Protein AF-A0A6L9GC68-F1 (afdb_monomer)

Solvent-accessible surface area (backbone atoms only — not comparable to full-atom values): 4458 Å² total; per-residue (Å²): 77,91,73,84,70,67,72,77,64,38,28,30,58,44,56,62,92,90,40,62,15,58,41,69,84,75,84,86,83,77,62,90,90,55,47,76,77,47,71,51,49,66,77,61,61,67,92,38,74,63,16,51,51,47,62,71,74,36,58,52,43,60,72,51,73,43,70,55,79,134

Structure (mmCIF, N/CA/C/O backbone):
data_AF-A0A6L9GC68-F1
#
_entry.id   AF-A0A6L9GC68-F1
#
loop_
_atom_site.group_PDB
_atom_site.id
_atom_site.type_symbol
_atom_site.label_atom_id
_atom_site.label_alt_id
_atom_site.label_comp_id
_atom_site.label_asym_id
_atom_site.label_entity_id
_atom_site.label_seq_id
_atom_site.pdbx_PDB_ins_code
_atom_site.Cartn_x
_atom_site.Cartn_y
_atom_site.Cartn_z
_atom_site.occupancy
_atom_site.B_iso_or_equiv
_atom_site.auth_seq_id
_atom_site.auth_comp_id
_atom_site.auth_asym_id
_atom_site.auth_atom_id
_atom_site.pdbx_PDB_model_num
ATOM 1 N N . ALA A 1 1 ? 13.583 -10.100 -5.610 1.00 60.38 1 ALA A N 1
ATOM 2 C CA . ALA A 1 1 ? 12.990 -10.881 -4.493 1.00 60.38 1 ALA A CA 1
ATOM 3 C C . ALA A 1 1 ? 12.495 -12.243 -4.966 1.00 60.38 1 ALA A C 1
ATOM 5 O O . ALA A 1 1 ? 11.983 -12.338 -6.068 1.00 60.38 1 ALA A O 1
ATOM 6 N N . THR A 1 2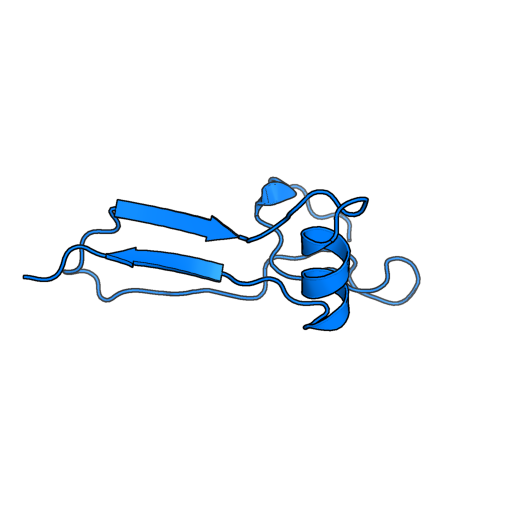 ? 12.562 -13.281 -4.124 1.00 71.94 2 THR A N 1
ATOM 7 C CA . THR A 1 2 ? 11.832 -14.564 -4.296 1.00 71.94 2 THR A CA 1
ATOM 8 C C . THR A 1 2 ? 10.556 -14.607 -3.441 1.00 71.94 2 THR A C 1
ATOM 10 O O . THR A 1 2 ? 10.158 -15.657 -2.929 1.00 71.94 2 THR A O 1
ATOM 13 N N . GLN A 1 3 ? 9.946 -13.439 -3.224 1.00 77.38 3 GLN A N 1
ATOM 14 C CA . GLN A 1 3 ? 8.754 -13.285 -2.398 1.00 77.38 3 GLN A CA 1
ATOM 15 C C . GLN A 1 3 ? 7.555 -13.989 -3.058 1.00 77.38 3 GLN A C 1
ATOM 17 O O . GLN A 1 3 ? 7.454 -14.031 -4.281 1.00 77.38 3 GLN A O 1
ATOM 22 N N . LYS A 1 4 ? 6.699 -14.621 -2.248 1.00 86.62 4 LYS A N 1
ATOM 23 C CA . LYS A 1 4 ? 5.590 -15.483 -2.710 1.00 86.62 4 LYS A CA 1
ATOM 24 C C . LYS A 1 4 ? 4.212 -14.945 -2.308 1.00 86.62 4 LYS A C 1
ATOM 26 O O . LYS A 1 4 ? 3.235 -15.689 -2.365 1.00 86.62 4 LYS A O 1
ATOM 31 N N . GLY A 1 5 ? 4.162 -13.712 -1.802 1.00 90.31 5 GLY A N 1
ATOM 32 C CA . GLY A 1 5 ? 2.915 -13.052 -1.436 1.00 90.31 5 GLY A CA 1
ATOM 33 C C . GLY A 1 5 ? 2.133 -12.617 -2.669 1.00 90.31 5 GLY A C 1
ATOM 34 O O . GLY A 1 5 ? 2.609 -12.743 -3.795 1.00 90.31 5 GLY A O 1
ATOM 35 N N . ASP A 1 6 ? 0.926 -12.105 -2.444 1.00 93.56 6 ASP A N 1
ATOM 36 C CA . ASP A 1 6 ? 0.178 -11.410 -3.488 1.00 93.56 6 ASP A CA 1
ATOM 37 C C . ASP A 1 6 ? 0.924 -10.115 -3.871 1.00 93.56 6 ASP A C 1
ATOM 39 O O . ASP A 1 6 ? 1.060 -9.240 -3.009 1.00 93.56 6 ASP A O 1
ATOM 43 N N . PRO A 1 7 ? 1.390 -9.961 -5.127 1.00 91.75 7 PRO A N 1
ATOM 44 C CA . PRO A 1 7 ? 2.105 -8.763 -5.568 1.00 91.75 7 PRO A CA 1
ATOM 45 C C . PRO A 1 7 ? 1.285 -7.476 -5.429 1.00 91.75 7 PRO A C 1
ATOM 47 O O . PRO A 1 7 ? 1.852 -6.398 -5.271 1.00 91.75 7 PRO A O 1
ATOM 50 N N . ALA A 1 8 ? -0.052 -7.565 -5.427 1.00 92.50 8 ALA A N 1
ATOM 51 C CA . ALA A 1 8 ? -0.912 -6.403 -5.202 1.00 92.50 8 ALA A CA 1
ATOM 52 C C . ALA A 1 8 ? -0.750 -5.799 -3.791 1.00 92.50 8 ALA A C 1
ATOM 54 O O . ALA A 1 8 ? -1.172 -4.667 -3.549 1.00 92.50 8 ALA A O 1
ATOM 55 N N . LEU A 1 9 ? -0.141 -6.540 -2.855 1.00 95.44 9 LEU A N 1
ATOM 56 C CA . LEU A 1 9 ? 0.121 -6.109 -1.481 1.00 95.44 9 LEU A CA 1
ATOM 57 C C . LEU A 1 9 ? 1.556 -5.618 -1.252 1.00 95.44 9 LEU A C 1
ATOM 59 O O . LEU A 1 9 ? 1.885 -5.241 -0.122 1.00 95.44 9 LEU A O 1
ATOM 63 N N . ASP A 1 10 ? 2.405 -5.614 -2.280 1.00 96.19 10 ASP A N 1
ATOM 64 C CA . ASP A 1 10 ? 3.735 -5.017 -2.192 1.00 96.19 10 ASP A CA 1
ATOM 65 C C . ASP A 1 10 ? 3.595 -3.519 -1.925 1.00 96.19 10 ASP A C 1
ATOM 67 O O . ASP A 1 10 ? 2.778 -2.844 -2.546 1.00 96.19 10 ASP A O 1
ATOM 71 N N . THR A 1 11 ? 4.373 -2.975 -0.992 1.00 97.50 11 THR A N 1
ATOM 72 C CA . THR A 1 11 ? 4.283 -1.547 -0.633 1.00 97.50 11 THR A CA 1
ATOM 73 C C . THR A 1 11 ? 5.439 -0.741 -1.184 1.00 97.50 11 THR A C 1
ATOM 75 O O . THR A 1 11 ? 5.429 0.483 -1.089 1.00 97.50 11 THR A O 1
ATOM 78 N N . ALA A 1 12 ? 6.425 -1.404 -1.780 1.00 95.62 12 ALA A N 1
ATOM 79 C CA . ALA A 1 12 ? 7.553 -0.753 -2.405 1.00 95.62 12 ALA A CA 1
ATOM 80 C C . ALA A 1 12 ? 8.175 -1.628 -3.495 1.00 95.62 12 ALA A C 1
ATOM 82 O O . ALA A 1 12 ? 8.213 -2.854 -3.387 1.00 95.62 12 ALA A O 1
ATOM 83 N N . ASP A 1 13 ? 8.669 -0.946 -4.524 1.00 93.62 13 ASP A N 1
ATOM 84 C CA . ASP A 1 13 ? 9.344 -1.497 -5.697 1.00 93.62 13 ASP A CA 1
ATOM 85 C C . ASP A 1 13 ? 10.792 -0.990 -5.697 1.00 93.62 13 ASP A C 1
ATOM 87 O O . ASP A 1 13 ? 11.084 0.179 -5.969 1.00 93.62 13 ASP 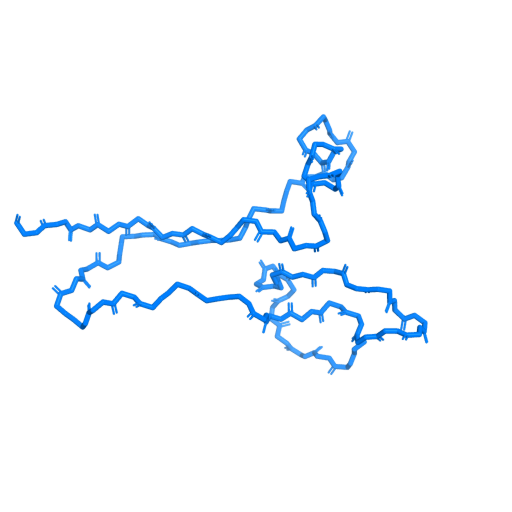A O 1
ATOM 91 N N . TRP A 1 14 ? 11.702 -1.857 -5.255 1.00 92.75 14 TRP A N 1
ATOM 92 C CA . TRP A 1 14 ? 13.142 -1.629 -5.331 1.00 92.75 14 TRP A CA 1
ATOM 93 C C . TRP A 1 14 ? 13.711 -2.336 -6.556 1.00 92.75 14 TRP A C 1
ATOM 95 O O . TRP A 1 14 ? 13.173 -3.342 -6.992 1.00 92.75 14 TRP A O 1
ATOM 105 N N . ALA A 1 15 ? 14.875 -1.877 -7.025 1.00 90.06 15 ALA A N 1
ATOM 106 C CA . ALA A 1 15 ? 15.581 -2.503 -8.139 1.00 90.06 15 ALA A CA 1
ATOM 107 C C . ALA A 1 15 ? 15.706 -4.030 -7.978 1.00 90.06 15 ALA A C 1
ATOM 109 O O . ALA A 1 15 ? 16.111 -4.515 -6.920 1.00 90.06 15 ALA A O 1
ATOM 110 N N . ASP A 1 16 ? 15.413 -4.770 -9.047 1.00 87.06 16 ASP A N 1
ATOM 111 C CA . ASP A 1 16 ? 15.444 -6.236 -9.036 1.00 87.06 16 ASP A CA 1
ATOM 112 C C . ASP A 1 16 ? 16.857 -6.829 -9.084 1.00 87.06 16 ASP A C 1
ATOM 114 O O . ASP A 1 16 ? 17.100 -7.877 -8.488 1.00 87.06 16 ASP A O 1
ATOM 118 N N . ALA A 1 17 ? 17.783 -6.187 -9.806 1.00 84.56 17 ALA A N 1
ATOM 119 C CA . ALA A 1 17 ? 19.120 -6.733 -10.064 1.00 84.56 17 ALA A CA 1
ATOM 120 C C . ALA A 1 17 ? 20.059 -6.623 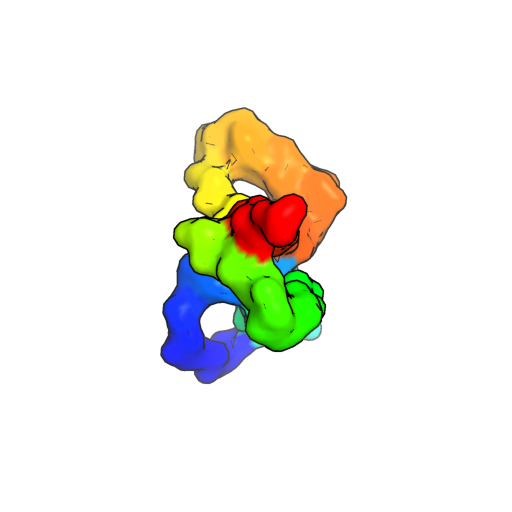-8.849 1.00 84.56 17 ALA A C 1
ATOM 122 O O . ALA A 1 17 ? 20.741 -7.586 -8.511 1.00 84.56 17 ALA A O 1
ATOM 123 N N . ASP A 1 18 ? 20.044 -5.467 -8.178 1.00 85.06 18 ASP A N 1
ATOM 124 C CA . ASP A 1 18 ? 20.953 -5.133 -7.068 1.00 85.06 18 ASP A CA 1
ATOM 125 C C . ASP A 1 18 ? 20.203 -4.770 -5.773 1.00 85.06 18 ASP A C 1
ATOM 127 O O . ASP A 1 18 ? 20.786 -4.284 -4.802 1.00 85.06 18 ASP A O 1
ATOM 131 N N . GLY A 1 19 ? 18.886 -4.969 -5.756 1.00 84.94 19 GLY A N 1
ATOM 132 C CA . GLY A 1 19 ? 18.023 -4.664 -4.626 1.00 84.94 19 GLY A CA 1
ATOM 133 C C . GLY A 1 19 ? 17.125 -5.841 -4.264 1.00 84.94 19 GLY A C 1
ATOM 134 O O . GLY A 1 19 ? 17.146 -6.898 -4.898 1.00 84.94 19 GLY A O 1
ATOM 135 N N . PRO A 1 20 ? 16.321 -5.690 -3.205 1.00 89.81 20 PRO A N 1
ATOM 136 C CA . PRO A 1 20 ? 15.455 -6.766 -2.768 1.00 89.81 20 PRO A CA 1
ATOM 137 C C . PRO A 1 20 ? 14.347 -7.094 -3.777 1.00 89.81 20 PRO A C 1
ATOM 139 O O . PRO A 1 20 ? 13.730 -8.138 -3.607 1.00 89.81 20 PRO A O 1
ATOM 142 N N . GLY A 1 21 ? 14.106 -6.301 -4.829 1.00 91.62 21 GLY A N 1
ATOM 143 C CA . GLY A 1 21 ? 12.871 -6.344 -5.622 1.00 91.62 21 GLY A CA 1
ATOM 144 C C . GLY A 1 21 ? 11.667 -5.878 -4.801 1.00 91.62 21 GLY A C 1
ATOM 145 O O . GLY A 1 21 ? 11.831 -5.306 -3.718 1.00 91.62 21 GLY A O 1
ATOM 146 N N . ASN A 1 22 ? 10.458 -6.158 -5.277 1.00 93.50 22 ASN A N 1
ATOM 147 C CA . ASN A 1 22 ? 9.243 -5.762 -4.567 1.00 93.50 22 ASN A CA 1
ATOM 148 C C . ASN A 1 22 ? 9.106 -6.464 -3.212 1.00 93.50 22 ASN A C 1
ATOM 150 O O . ASN A 1 22 ? 9.311 -7.677 -3.113 1.00 93.50 22 ASN A O 1
ATOM 154 N N . LEU A 1 23 ? 8.736 -5.709 -2.175 1.00 94.44 23 LEU A N 1
ATOM 155 C CA . LEU A 1 23 ? 8.420 -6.237 -0.847 1.00 94.44 23 LEU A CA 1
ATOM 156 C C . LEU A 1 23 ? 7.299 -5.427 -0.184 1.00 94.44 23 LEU A C 1
ATOM 158 O O . LEU A 1 23 ? 7.028 -4.274 -0.527 1.00 94.44 23 LEU A O 1
ATOM 162 N N . ARG A 1 24 ? 6.715 -6.008 0.866 1.00 95.88 24 ARG A N 1
ATOM 163 C CA . ARG A 1 24 ? 5.851 -5.307 1.818 1.00 95.88 24 ARG A CA 1
ATOM 164 C C . ARG A 1 24 ? 6.645 -4.855 3.043 1.00 95.88 24 ARG A C 1
ATOM 166 O O . ARG A 1 24 ? 6.985 -5.662 3.909 1.00 95.88 24 ARG A O 1
ATOM 173 N N . ALA A 1 25 ? 6.923 -3.560 3.118 1.00 95.31 25 ALA A N 1
ATOM 174 C CA . ALA A 1 25 ? 7.710 -2.945 4.188 1.00 95.31 25 ALA A CA 1
ATOM 175 C C . ALA A 1 25 ? 6.943 -1.884 4.993 1.00 95.31 25 ALA A C 1
ATOM 177 O O . ALA A 1 25 ? 7.408 -1.485 6.058 1.00 95.31 25 ALA A O 1
ATOM 178 N N . ASP A 1 26 ? 5.772 -1.458 4.518 1.00 97.69 26 ASP A N 1
ATOM 179 C CA . ASP A 1 26 ? 4.990 -0.376 5.113 1.00 97.69 26 ASP A CA 1
ATOM 180 C C . ASP A 1 26 ? 3.672 -0.910 5.681 1.00 97.69 26 ASP A C 1
ATOM 182 O O . ASP A 1 26 ? 2.965 -1.707 5.056 1.00 97.69 26 ASP A O 1
ATOM 186 N N . TYR A 1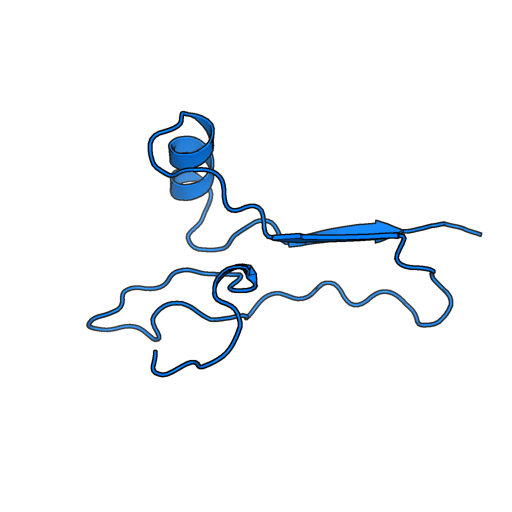 27 ? 3.338 -0.470 6.894 1.00 97.00 27 TYR A N 1
ATOM 187 C CA . TYR A 1 27 ? 2.185 -0.962 7.639 1.00 97.00 27 TYR A CA 1
ATOM 188 C C . TYR A 1 27 ? 1.482 0.190 8.350 1.00 97.00 27 TYR A C 1
ATOM 190 O O . TYR A 1 27 ? 2.122 1.022 8.990 1.00 97.00 27 TYR A O 1
ATOM 198 N N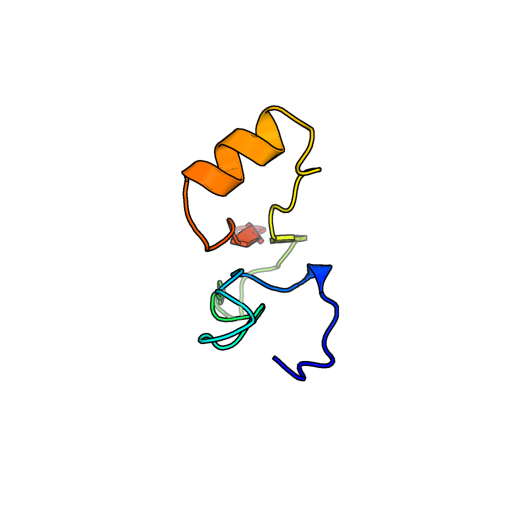 . VAL A 1 28 ? 0.152 0.183 8.301 1.00 97.38 28 VAL A N 1
ATOM 199 C CA . VAL A 1 28 ? -0.691 0.948 9.221 1.00 97.38 28 VAL A CA 1
ATOM 200 C C . VAL A 1 28 ? -1.296 -0.053 10.196 1.00 97.38 28 VAL A C 1
ATOM 202 O O . VAL A 1 28 ? -1.930 -1.016 9.769 1.00 97.38 28 VAL A O 1
ATOM 205 N N . LEU A 1 29 ? -1.064 0.145 11.494 1.00 97.12 29 LEU A N 1
ATOM 206 C CA . LEU A 1 29 ? -1.486 -0.774 12.555 1.00 97.12 29 LEU A CA 1
ATOM 207 C C . LEU A 1 29 ? -2.447 -0.050 13.514 1.00 97.12 29 LEU A C 1
ATOM 2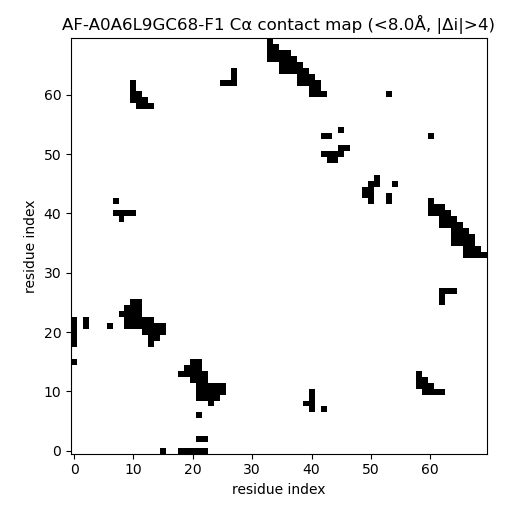09 O O . LEU A 1 29 ? -1.988 0.564 14.479 1.00 97.12 29 LE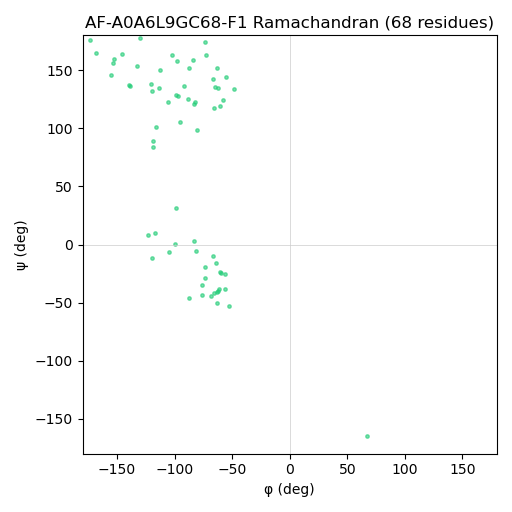U A O 1
ATOM 213 N N . PRO A 1 30 ? -3.768 -0.069 13.249 1.00 96.31 30 PRO A N 1
ATOM 214 C CA . PRO A 1 30 ? -4.755 0.553 14.126 1.00 96.31 30 PRO A CA 1
ATOM 215 C C . PRO A 1 30 ? -4.795 -0.104 15.512 1.00 96.31 30 PRO A C 1
ATOM 217 O O . PRO A 1 30 ? -4.530 -1.298 15.662 1.00 96.31 30 PRO A O 1
ATOM 220 N N . SER A 1 31 ? -5.186 0.666 16.530 1.00 96.88 31 SER A N 1
ATOM 221 C CA . SER A 1 31 ? -5.498 0.135 17.862 1.00 96.88 31 SER A CA 1
ATOM 222 C C . SER A 1 31 ? -6.571 -0.957 17.784 1.00 96.88 31 SER A C 1
ATOM 224 O O . SER A 1 31 ? -7.522 -0.824 17.019 1.00 96.88 31 SER A O 1
ATOM 226 N N . GLN A 1 32 ? -6.481 -1.992 18.630 1.00 95.25 32 GLN A N 1
ATOM 227 C CA . GLN A 1 32 ? -7.369 -3.170 18.569 1.00 95.25 32 GLN A CA 1
ATOM 228 C C . GLN A 1 32 ? -8.876 -2.863 18.651 1.00 95.25 32 GLN A C 1
ATOM 230 O O . GLN A 1 32 ? -9.679 -3.655 18.173 1.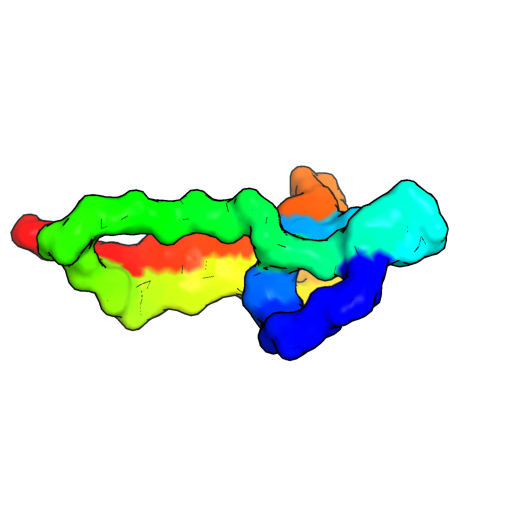00 95.25 32 GLN A O 1
ATOM 235 N N . GLY A 1 33 ? -9.268 -1.741 19.264 1.00 95.94 33 GLY A N 1
ATOM 236 C CA . GLY A 1 33 ? -10.673 -1.335 19.382 1.00 95.94 33 GLY A CA 1
ATOM 237 C C . GLY A 1 33 ? -11.261 -0.640 18.148 1.00 95.94 33 GLY A C 1
ATOM 238 O O . GLY A 1 33 ? -12.449 -0.335 18.152 1.00 95.94 33 GLY A O 1
ATOM 239 N N . LEU A 1 34 ? -10.459 -0.349 17.118 1.00 97.56 34 LEU A N 1
ATOM 240 C CA . LEU A 1 34 ? -10.922 0.316 15.897 1.00 97.56 34 LEU A CA 1
ATOM 241 C C . LEU A 1 34 ? -11.337 -0.715 14.844 1.00 97.56 34 LEU A C 1
ATOM 243 O O . LEU A 1 34 ? -10.631 -1.694 14.605 1.00 97.56 34 LEU A O 1
ATOM 247 N N . THR A 1 35 ? -12.469 -0.472 14.182 1.00 97.75 35 THR A N 1
ATOM 248 C CA . THR A 1 35 ? -12.943 -1.334 13.088 1.00 97.75 35 THR A CA 1
ATOM 249 C C . THR A 1 35 ? -12.344 -0.866 11.765 1.00 97.75 35 THR A C 1
ATOM 251 O O . THR A 1 35 ? -12.518 0.294 11.388 1.00 97.75 35 THR A O 1
ATOM 254 N N . VAL A 1 36 ? -11.672 -1.771 11.047 1.00 97.81 36 VAL A N 1
ATOM 255 C CA . VAL A 1 36 ? -11.185 -1.529 9.680 1.00 97.81 36 VAL A CA 1
ATOM 256 C C . VAL A 1 36 ? -12.317 -1.797 8.692 1.00 97.81 36 VAL A C 1
ATOM 258 O O . VAL A 1 36 ? -12.840 -2.908 8.642 1.00 97.81 36 VAL A O 1
ATOM 261 N N . ILE A 1 37 ? -12.687 -0.782 7.913 1.00 98.38 37 ILE A N 1
ATOM 262 C CA . ILE A 1 37 ? -13.729 -0.863 6.880 1.00 98.38 37 ILE A CA 1
ATOM 263 C C . ILE A 1 37 ? -13.117 -1.330 5.559 1.00 98.38 37 ILE A C 1
ATOM 265 O O . ILE A 1 37 ? -13.654 -2.213 4.894 1.00 98.38 37 ILE A O 1
ATOM 269 N N . ALA A 1 38 ? -11.983 -0.739 5.188 1.00 98.19 38 ALA A N 1
ATOM 270 C CA . ALA A 1 38 ? -11.260 -1.050 3.967 1.00 98.19 38 ALA A CA 1
ATOM 271 C C . ALA A 1 38 ? -9.767 -0.752 4.145 1.00 98.19 38 ALA A C 1
ATOM 273 O O . ALA A 1 38 ? -9.365 -0.014 5.044 1.00 98.19 38 ALA A O 1
ATOM 274 N N . ALA A 1 39 ? -8.940 -1.359 3.302 1.00 98.06 39 ALA A N 1
ATOM 275 C CA . ALA A 1 39 ? -7.508 -1.113 3.260 1.00 98.06 39 ALA A CA 1
ATOM 276 C C . ALA A 1 39 ? -6.975 -1.411 1.861 1.00 98.06 39 ALA A C 1
ATOM 278 O O . ALA A 1 39 ? -7.551 -2.223 1.133 1.00 98.06 39 ALA A O 1
ATOM 279 N N . GLY A 1 40 ? -5.844 -0.810 1.509 1.00 97.56 40 GLY A N 1
ATOM 280 C CA . GLY A 1 40 ? -5.217 -1.081 0.226 1.00 97.56 40 GLY A CA 1
ATOM 281 C C . GLY A 1 40 ? -3.854 -0.438 0.050 1.00 97.56 40 GLY A C 1
ATOM 282 O O . GLY A 1 40 ? -3.369 0.322 0.892 1.00 97.56 40 GLY A O 1
ATOM 283 N N . VAL A 1 41 ? -3.253 -0.762 -1.092 1.00 98.06 41 VAL A N 1
ATOM 284 C CA . VAL A 1 41 ? -2.038 -0.137 -1.605 1.00 98.06 41 VAL A CA 1
ATOM 285 C C . VAL A 1 41 ? -2.372 0.497 -2.950 1.00 98.06 41 VAL A C 1
ATOM 287 O O . VAL A 1 41 ? -3.022 -0.124 -3.790 1.00 98.06 41 VAL A O 1
ATOM 290 N N . LEU A 1 42 ? -1.971 1.751 -3.156 1.00 96.94 42 LEU A N 1
ATOM 291 C CA . LEU A 1 42 ? -2.257 2.461 -4.399 1.00 96.94 42 LEU A CA 1
ATOM 292 C C . LEU A 1 42 ? -1.270 2.057 -5.509 1.00 96.94 42 LEU A C 1
ATOM 294 O O . LEU A 1 42 ? -0.172 2.609 -5.598 1.00 96.94 42 LEU A O 1
ATOM 298 N N . TRP A 1 43 ? -1.709 1.137 -6.373 1.00 96.50 43 TRP A N 1
ATOM 299 C CA . TRP A 1 43 ? -1.027 0.701 -7.599 1.00 96.50 43 TRP A CA 1
ATOM 300 C C . TRP A 1 43 ? -1.882 1.001 -8.846 1.00 96.50 43 TRP A C 1
ATOM 302 O O . TRP A 1 43 ? -2.642 0.142 -9.291 1.00 96.50 43 TRP A O 1
ATOM 312 N N . PRO A 1 44 ? -1.823 2.224 -9.399 1.00 96.25 44 PRO A N 1
ATOM 313 C CA . PRO A 1 44 ? -2.482 2.539 -10.664 1.00 96.25 44 PRO A CA 1
ATOM 314 C C . PRO A 1 44 ? -1.745 1.901 -11.849 1.00 96.25 44 PRO A C 1
ATOM 316 O O . PRO A 1 44 ? -0.576 1.532 -11.744 1.00 96.25 44 PRO A O 1
ATOM 319 N N . ASP A 1 45 ? -2.426 1.824 -12.992 1.00 96.62 45 ASP A N 1
ATOM 320 C CA . ASP A 1 45 ? -1.819 1.399 -14.256 1.00 96.62 45 ASP A CA 1
ATOM 321 C C . ASP A 1 45 ? -0.628 2.323 -14.605 1.00 96.62 45 ASP A C 1
ATOM 323 O O . ASP A 1 45 ? -0.809 3.551 -14.643 1.00 96.62 45 ASP A O 1
ATOM 327 N N . PRO A 1 46 ? 0.583 1.770 -14.826 1.00 94.25 46 PRO A N 1
ATOM 328 C CA . PRO A 1 46 ? 1.787 2.553 -15.093 1.00 94.25 46 PRO A CA 1
ATOM 329 C C . PRO A 1 46 ? 1.695 3.417 -16.358 1.00 94.25 46 PRO A C 1
ATOM 331 O O . PRO A 1 46 ? 2.359 4.450 -16.415 1.00 94.25 46 PRO A O 1
ATOM 334 N N . GLU A 1 47 ? 0.840 3.064 -17.322 1.00 97.62 47 GLU A N 1
ATOM 335 C CA . GLU A 1 47 ? 0.666 3.801 -18.582 1.00 97.62 47 GLU A CA 1
ATOM 336 C C . GLU A 1 47 ? -0.284 5.008 -18.450 1.00 97.62 47 GLU A C 1
ATOM 338 O O . GLU A 1 47 ? -0.581 5.705 -19.423 1.00 97.62 47 GLU A O 1
ATOM 343 N N . THR A 1 48 ? -0.779 5.283 -17.239 1.00 98.38 48 THR A N 1
ATOM 344 C CA . THR A 1 48 ? -1.679 6.407 -16.952 1.00 98.38 48 THR A CA 1
ATOM 345 C C . THR A 1 48 ? -0.957 7.575 -16.281 1.00 98.38 48 THR A C 1
ATOM 347 O O . THR A 1 48 ? 0.109 7.426 -15.683 1.00 98.38 48 THR A O 1
ATOM 350 N N . GLU A 1 49 ? -1.582 8.758 -16.294 1.00 98.19 49 GLU A N 1
ATOM 351 C CA . GLU A 1 49 ? -1.084 9.924 -15.549 1.00 98.19 49 GLU A CA 1
ATOM 352 C C . GLU A 1 49 ? -0.924 9.621 -14.048 1.00 98.19 49 GLU A C 1
ATOM 354 O O . GLU A 1 49 ? 0.067 10.014 -13.430 1.00 98.19 49 GLU A O 1
ATOM 359 N N . ALA A 1 50 ? -1.852 8.853 -13.467 1.00 97.50 50 ALA A N 1
ATOM 360 C CA . ALA A 1 50 ? -1.763 8.407 -12.080 1.00 97.50 50 ALA A CA 1
ATOM 361 C C . ALA A 1 50 ? -0.546 7.493 -11.847 1.00 97.50 50 ALA A C 1
ATOM 363 O O . ALA A 1 50 ? 0.156 7.665 -10.848 1.00 97.50 50 ALA A O 1
ATOM 364 N N . GLY A 1 51 ? -0.262 6.581 -12.785 1.00 97.19 51 GLY A N 1
ATOM 365 C CA . GLY A 1 51 ? 0.959 5.768 -12.823 1.00 97.19 51 GLY A CA 1
ATOM 366 C C . GLY A 1 51 ? 2.222 6.619 -12.746 1.00 97.19 51 GLY A C 1
ATOM 367 O O . GLY A 1 51 ? 3.042 6.450 -11.838 1.00 97.19 51 GLY A O 1
ATOM 368 N N . ALA A 1 52 ? 2.331 7.611 -13.631 1.00 97.69 52 ALA A N 1
ATOM 369 C CA . ALA A 1 52 ? 3.467 8.528 -13.674 1.00 97.69 52 ALA A CA 1
ATOM 370 C C . ALA A 1 52 ? 3.611 9.371 -12.391 1.00 97.69 52 ALA A C 1
ATOM 372 O O . ALA A 1 52 ? 4.726 9.588 -11.904 1.00 97.69 52 ALA A O 1
ATOM 373 N N . ILE A 1 53 ? 2.499 9.841 -11.815 1.00 97.81 53 ILE A N 1
ATOM 374 C CA . ILE A 1 53 ? 2.502 10.600 -10.556 1.00 97.81 53 ILE A CA 1
ATOM 375 C C . ILE A 1 53 ? 3.023 9.732 -9.410 1.00 97.81 53 ILE A C 1
ATOM 377 O O . ILE A 1 53 ? 3.927 10.154 -8.687 1.00 97.81 53 ILE A O 1
ATOM 381 N N . VAL A 1 54 ? 2.485 8.521 -9.253 1.00 96.81 54 VAL A N 1
ATOM 382 C CA . VAL A 1 54 ? 2.850 7.614 -8.159 1.00 96.81 54 VAL A CA 1
ATOM 383 C C . VAL A 1 54 ? 4.307 7.164 -8.276 1.00 96.81 54 VAL A C 1
ATOM 385 O O . VAL A 1 54 ? 5.027 7.195 -7.277 1.00 96.81 54 VAL A O 1
ATOM 388 N N . ALA A 1 55 ? 4.777 6.844 -9.485 1.00 94.94 55 ALA A N 1
ATOM 389 C CA . ALA A 1 55 ? 6.174 6.489 -9.734 1.00 94.94 55 ALA A CA 1
ATOM 390 C C . ALA A 1 55 ? 7.148 7.629 -9.381 1.00 94.94 55 ALA A C 1
ATOM 392 O O . ALA A 1 55 ? 8.217 7.380 -8.825 1.00 94.94 55 ALA A O 1
ATOM 393 N N . ARG A 1 56 ? 6.776 8.888 -9.655 1.00 97.25 56 ARG A N 1
ATOM 394 C CA . ARG A 1 56 ? 7.583 10.066 -9.285 1.00 97.25 56 ARG A CA 1
ATOM 395 C C . ARG A 1 56 ? 7.544 10.393 -7.795 1.00 97.25 56 ARG A C 1
ATOM 397 O O . ARG A 1 56 ? 8.489 10.997 -7.297 1.00 97.25 56 ARG A O 1
ATOM 404 N N . ALA A 1 57 ? 6.454 10.065 -7.105 1.00 96.94 57 ALA A N 1
ATOM 405 C CA . ALA A 1 57 ? 6.275 10.418 -5.701 1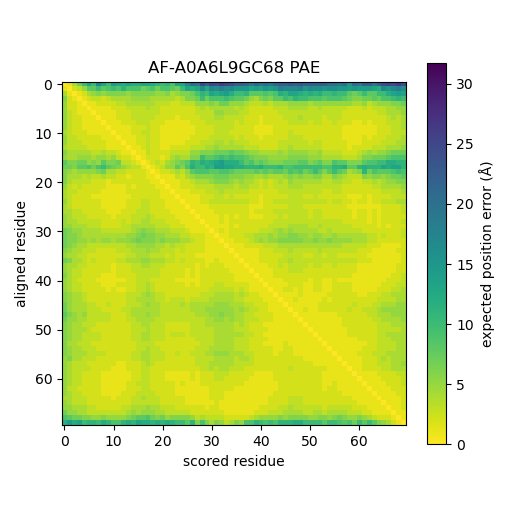.00 96.94 57 ALA A CA 1
ATOM 406 C C . ALA A 1 57 ? 7.239 9.646 -4.790 1.00 96.94 57 ALA A C 1
ATOM 408 O O . ALA A 1 57 ? 7.834 10.228 -3.884 1.00 96.94 57 ALA A O 1
ATOM 409 N N . SER A 1 58 ? 7.387 8.340 -5.017 1.00 96.19 58 SER A N 1
ATOM 410 C CA . SER A 1 58 ? 8.299 7.477 -4.266 1.00 96.19 58 SER A CA 1
ATOM 411 C C . SER A 1 58 ? 8.442 6.118 -4.954 1.00 96.19 58 SER A C 1
ATOM 413 O O . SER A 1 58 ? 7.618 5.733 -5.777 1.00 96.19 58 SER A O 1
ATOM 415 N N . ARG A 1 59 ? 9.460 5.348 -4.563 1.00 94.75 59 ARG A N 1
ATOM 416 C CA . ARG A 1 59 ? 9.511 3.896 -4.814 1.00 94.75 59 ARG A CA 1
ATOM 417 C C . ARG A 1 59 ? 8.551 3.105 -3.911 1.00 94.75 59 ARG A C 1
ATOM 419 O O . ARG A 1 59 ? 8.212 1.970 -4.215 1.00 94.75 59 ARG A O 1
ATOM 426 N N . HIS A 1 60 ? 8.128 3.712 -2.800 1.00 97.31 60 HIS A N 1
ATOM 427 C CA . HIS A 1 60 ? 7.059 3.200 -1.948 1.00 97.31 60 HIS A CA 1
ATOM 428 C C . HIS A 1 60 ? 5.697 3.632 -2.501 1.00 97.31 60 HIS A C 1
ATOM 430 O O . HIS A 1 60 ? 5.584 4.618 -3.237 1.00 97.31 60 HIS A O 1
ATOM 436 N N . ARG A 1 61 ? 4.649 2.909 -2.122 1.00 97.38 61 ARG A N 1
ATOM 437 C CA . ARG A 1 61 ? 3.263 3.194 -2.480 1.00 97.38 61 ARG A CA 1
ATOM 438 C C . ARG A 1 61 ? 2.459 3.595 -1.266 1.00 97.38 61 ARG A C 1
ATOM 440 O O . ARG A 1 61 ? 2.730 3.170 -0.146 1.00 97.38 61 ARG A O 1
ATOM 447 N N . LEU A 1 62 ? 1.458 4.434 -1.513 1.00 97.44 62 LEU A N 1
ATOM 448 C CA . LEU A 1 62 ? 0.524 4.851 -0.482 1.00 97.44 62 LEU A CA 1
ATOM 449 C C . LEU A 1 62 ? -0.196 3.616 0.062 1.00 97.44 62 LEU A C 1
ATOM 451 O O . LEU A 1 62 ? -0.911 2.938 -0.678 1.00 97.44 62 LEU A O 1
ATOM 455 N N . VAL A 1 63 ? -0.019 3.374 1.355 1.00 98.38 63 VAL A N 1
ATOM 456 C CA . VAL A 1 63 ? -0.789 2.402 2.128 1.00 98.38 63 VAL A CA 1
ATOM 457 C C . VAL A 1 63 ? -1.868 3.167 2.877 1.00 98.38 63 VAL A C 1
ATOM 459 O O . VAL A 1 63 ? -1.570 4.151 3.554 1.00 98.38 63 VAL A O 1
ATOM 462 N N . TRP A 1 64 ? -3.115 2.728 2.756 1.00 98.19 64 TRP A N 1
ATOM 463 C CA . TRP A 1 64 ? -4.254 3.392 3.380 1.00 98.19 64 TRP A CA 1
ATOM 464 C C . TRP A 1 64 ? -5.155 2.388 4.096 1.00 98.19 64 TRP A C 1
ATOM 466 O O . TRP A 1 64 ? -5.196 1.202 3.758 1.00 98.19 64 TRP A O 1
ATOM 476 N N . VAL A 1 65 ? -5.864 2.891 5.105 1.00 98.31 65 VAL A N 1
ATOM 477 C CA . VAL A 1 65 ? -6.914 2.180 5.835 1.00 98.31 65 VAL A CA 1
ATOM 478 C C . VAL A 1 65 ? -8.070 3.143 6.082 1.00 98.31 65 VAL A C 1
ATOM 480 O O . VAL A 1 65 ? -7.845 4.280 6.495 1.00 98.31 65 VAL A O 1
ATOM 483 N N . ASP A 1 66 ? -9.290 2.671 5.870 1.00 98.50 66 ASP A N 1
ATOM 484 C CA . ASP A 1 66 ? -10.511 3.354 6.282 1.00 98.50 66 ASP A CA 1
ATOM 485 C C . ASP A 1 66 ? -10.965 2.772 7.620 1.00 98.50 66 ASP A C 1
ATOM 487 O O . ASP A 1 66 ? -11.091 1.552 7.773 1.00 98.50 66 ASP A O 1
ATOM 491 N N . LEU A 1 67 ? -11.205 3.643 8.600 1.00 97.94 67 LEU A N 1
ATOM 492 C CA . LEU A 1 67 ? -11.540 3.260 9.971 1.00 97.94 67 LEU A CA 1
ATOM 493 C C . LEU A 1 67 ? -12.908 3.811 10.368 1.00 97.94 67 LEU A C 1
ATOM 495 O O . LEU A 1 67 ? -13.204 4.981 10.125 1.00 97.94 67 LEU A O 1
ATOM 499 N N . ALA A 1 68 ? -13.708 2.992 11.050 1.00 97.62 68 ALA A N 1
ATOM 500 C CA . ALA A 1 68 ? -14.863 3.486 11.792 1.00 97.62 68 ALA A CA 1
ATOM 501 C C . ALA A 1 68 ? -14.393 4.006 13.156 1.00 97.62 68 ALA A C 1
ATOM 503 O O . ALA A 1 68 ? -13.776 3.263 13.928 1.00 97.62 68 ALA A O 1
ATOM 504 N N . LEU A 1 69 ? -14.676 5.278 13.442 1.00 93.75 69 LEU A N 1
ATOM 505 C CA . LEU A 1 69 ? -14.420 5.875 14.751 1.00 93.75 69 LEU A CA 1
ATOM 506 C C . LEU A 1 69 ? -15.617 5.645 15.697 1.00 93.75 69 LEU A C 1
ATOM 508 O O . LEU A 1 69 ? -16.736 5.500 15.198 1.00 93.75 69 LEU A O 1
ATOM 512 N N . PRO A 1 70 ? -15.388 5.588 17.023 1.00 85.50 70 PRO A N 1
ATOM 513 C CA . PRO A 1 70 ? -16.447 5.425 18.022 1.00 85.50 70 PRO A CA 1
ATOM 514 C C . PRO A 1 70 ? -17.450 6.582 18.065 1.00 85.50 70 PRO A C 1
ATOM 516 O O . PRO A 1 70 ? -17.027 7.741 17.839 1.00 85.50 70 PRO A O 1
#

Radius of gyration: 14.13 Å; Cα contacts (8 Å, |Δi|>4): 103; chains: 1; bounding box: 37×26×38 Å

Sequence (70 aa):
ATQKGDPALDTADWADADGPGNLRADYVLPSQGLTVIAAGVLWPDPETEAGAIVARASRHRLVWVDLALP

Mean predicted aligned error: 3.35 Å

Organism: NCBI:txid453836

pLDDT: mean 94.1, std 6.43, range [60.38, 98.5]

Foldseek 3Di:
DPDDDDLQQFFFADDPPPDPGTHRDDDDDDDPPKDWPDWGWDDDDCVDPSVVVQVVVDRGTDTDTDIDDD

Secondary structure (DSSP, 8-state):
----S-GGG--B---TTTS--SB--------TTSEEEEEEE----TTSHHHHHHHHH-SB--EEEEEE--